Protein AF-A0A8B7D828-F1 (afdb_monomer)

Structure (mmCIF, N/CA/C/O backbone):
data_AF-A0A8B7D828-F1
#
_entry.id   AF-A0A8B7D828-F1
#
loop_
_atom_site.group_PDB
_atom_site.id
_atom_site.type_symbol
_atom_site.label_atom_id
_atom_site.label_alt_id
_atom_site.label_comp_id
_atom_site.label_asym_id
_atom_site.label_entity_id
_atom_site.label_seq_id
_atom_site.pdbx_PDB_ins_code
_atom_site.Cartn_x
_atom_site.Cartn_y
_atom_site.Cartn_z
_atom_site.occupancy
_atom_site.B_iso_or_equiv
_atom_site.auth_seq_id
_atom_site.auth_comp_id
_atom_site.auth_asym_id
_atom_site.auth_atom_id
_atom_site.pdbx_PDB_model_num
ATOM 1 N N . MET A 1 1 ? -15.502 -23.697 -35.693 1.00 47.38 1 MET A N 1
ATOM 2 C CA . MET A 1 1 ? -14.033 -23.538 -35.663 1.00 47.38 1 MET A CA 1
ATOM 3 C C . MET A 1 1 ? -13.660 -23.784 -34.226 1.00 47.38 1 MET A C 1
ATOM 5 O O . MET A 1 1 ? -13.983 -22.960 -33.379 1.00 47.38 1 MET A O 1
ATOM 9 N N . ASP A 1 2 ? -13.141 -24.976 -33.977 1.00 42.56 2 ASP A N 1
ATOM 10 C CA . ASP A 1 2 ? -13.066 -25.584 -32.654 1.00 42.56 2 ASP A CA 1
ATOM 11 C C . ASP A 1 2 ? -11.723 -25.213 -32.023 1.00 42.56 2 ASP A C 1
ATOM 13 O O . ASP A 1 2 ? -10.666 -25.518 -32.571 1.00 42.56 2 ASP A O 1
ATOM 17 N N . PHE A 1 3 ? -11.766 -24.484 -30.908 1.00 52.88 3 PHE A N 1
ATOM 18 C CA . PHE A 1 3 ? -10.589 -23.908 -30.243 1.00 52.88 3 PHE A CA 1
ATOM 19 C C . PHE A 1 3 ? -10.038 -24.779 -29.099 1.00 52.88 3 PHE A C 1
ATOM 21 O O . PHE A 1 3 ? -9.211 -24.316 -28.321 1.00 52.88 3 PHE A O 1
ATOM 28 N N . GLU A 1 4 ? -10.466 -26.036 -28.973 1.00 57.38 4 GLU A N 1
ATOM 29 C CA . GLU A 1 4 ? -10.224 -26.818 -27.749 1.00 57.38 4 GLU A CA 1
ATOM 30 C C . GLU A 1 4 ? -8.893 -27.589 -27.690 1.00 57.38 4 GLU A C 1
ATOM 32 O O . GLU A 1 4 ? -8.595 -28.161 -26.651 1.00 57.38 4 GLU A O 1
ATOM 37 N N . ASN A 1 5 ? -8.034 -27.563 -28.718 1.00 56.25 5 ASN A N 1
ATOM 38 C CA . ASN A 1 5 ? -6.802 -28.375 -28.726 1.00 56.25 5 ASN A CA 1
ATOM 39 C C . ASN A 1 5 ? -5.529 -27.609 -29.127 1.00 56.25 5 ASN A C 1
ATOM 41 O O . ASN A 1 5 ? -4.808 -28.014 -30.036 1.00 56.25 5 ASN A O 1
ATOM 45 N N . LEU A 1 6 ? -5.208 -26.520 -28.425 1.00 55.16 6 LEU A N 1
ATOM 46 C CA . LEU A 1 6 ? -3.854 -25.951 -28.436 1.00 55.16 6 LEU A CA 1
ATOM 47 C C . LEU A 1 6 ? -3.194 -26.187 -27.076 1.00 55.16 6 LEU A C 1
ATOM 49 O O . LEU A 1 6 ? -3.088 -25.286 -26.248 1.00 55.16 6 LEU A O 1
ATOM 53 N N . GLN A 1 7 ? -2.759 -27.425 -26.840 1.00 50.81 7 GLN A N 1
ATOM 54 C CA . GLN A 1 7 ? -1.804 -27.711 -25.773 1.00 50.81 7 GLN A CA 1
ATOM 55 C C . GLN A 1 7 ? -0.442 -27.173 -26.222 1.00 50.81 7 GLN A C 1
ATOM 57 O O . GLN A 1 7 ? 0.230 -27.760 -27.066 1.00 50.81 7 GLN A O 1
ATOM 62 N N . ILE A 1 8 ? -0.074 -25.995 -25.718 1.00 61.19 8 ILE A N 1
ATOM 63 C CA . ILE A 1 8 ? 1.258 -25.424 -25.920 1.00 61.19 8 ILE A CA 1
ATOM 64 C C . ILE A 1 8 ? 2.143 -26.016 -24.828 1.00 61.19 8 ILE A C 1
ATOM 66 O O . ILE A 1 8 ? 2.111 -25.570 -23.681 1.00 61.19 8 ILE A O 1
ATOM 70 N N . GLU A 1 9 ? 2.910 -27.044 -25.172 1.00 55.81 9 GLU A N 1
ATOM 71 C CA . GLU A 1 9 ? 3.955 -27.553 -24.291 1.00 55.81 9 GLU A CA 1
ATOM 72 C C . GLU A 1 9 ? 5.085 -26.520 -24.233 1.00 55.81 9 GLU A C 1
ATOM 74 O O . GLU A 1 9 ? 5.740 -26.232 -25.236 1.00 55.81 9 GLU A O 1
ATOM 79 N N . VAL A 1 10 ? 5.289 -25.920 -23.059 1.00 56.50 10 VAL A N 1
ATOM 80 C CA . VAL A 1 10 ? 6.453 -25.071 -22.796 1.00 56.50 10 VAL A CA 1
ATOM 81 C C . VAL A 1 10 ? 7.601 -26.004 -22.411 1.00 56.50 10 VAL A C 1
ATOM 83 O O . VAL A 1 10 ? 7.537 -26.610 -21.339 1.00 56.50 10 VAL A O 1
ATOM 86 N N . PRO A 1 11 ? 8.634 -26.174 -23.255 1.00 53.56 11 PRO A N 1
ATOM 87 C CA . PRO A 1 11 ? 9.768 -27.009 -22.894 1.00 53.56 11 PRO A CA 1
ATOM 88 C C . PRO A 1 11 ? 10.448 -26.428 -21.649 1.00 53.56 11 PRO A C 1
ATOM 90 O O . PRO A 1 11 ? 10.775 -25.242 -21.592 1.00 53.56 11 PRO A O 1
ATOM 93 N N . ASN A 1 12 ? 10.640 -27.275 -20.638 1.00 55.41 12 ASN A N 1
ATOM 94 C CA . ASN A 1 12 ? 11.301 -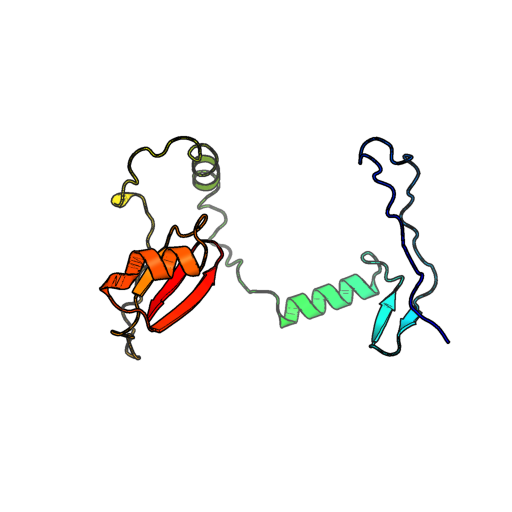26.926 -19.385 1.00 55.41 12 ASN A CA 1
ATOM 95 C C . ASN A 1 12 ? 12.820 -26.921 -19.609 1.00 55.41 12 ASN A C 1
ATOM 97 O O . ASN A 1 12 ? 13.517 -27.883 -19.296 1.00 55.41 12 ASN A O 1
ATOM 101 N N . ILE A 1 13 ? 13.308 -25.875 -20.272 1.00 54.25 13 ILE A N 1
ATOM 102 C CA . ILE A 1 13 ? 14.726 -25.699 -20.585 1.00 54.25 13 ILE A CA 1
ATOM 103 C C . ILE A 1 13 ? 15.359 -25.003 -19.379 1.00 54.25 13 ILE A C 1
ATOM 105 O O . ILE A 1 13 ? 14.949 -23.900 -19.016 1.00 54.25 13 ILE A O 1
ATOM 109 N N . SER A 1 14 ? 16.342 -25.647 -18.747 1.00 58.62 14 SER A N 1
ATOM 110 C CA . SER A 1 14 ? 17.186 -24.996 -17.740 1.00 58.62 14 SER A CA 1
ATOM 111 C C . SER A 1 14 ? 17.848 -23.761 -18.357 1.00 58.62 14 SER A C 1
ATOM 113 O O . SER A 1 14 ? 18.365 -23.835 -19.474 1.00 58.62 14 SER A O 1
ATOM 115 N N . CYS A 1 15 ? 17.861 -22.634 -17.636 1.00 53.91 15 CYS A N 1
ATOM 116 C CA . CYS A 1 15 ? 18.475 -21.376 -18.084 1.00 53.91 15 CYS A CA 1
ATOM 117 C C . CYS A 1 15 ? 19.938 -21.532 -18.545 1.00 53.91 15 CYS A C 1
ATOM 119 O O . CYS A 1 15 ? 20.430 -20.697 -19.303 1.00 53.91 15 CYS A O 1
ATOM 121 N N . ASP A 1 16 ? 20.607 -22.605 -18.123 1.00 54.25 16 ASP A N 1
ATOM 122 C CA . ASP A 1 16 ? 22.021 -22.871 -18.379 1.00 54.25 16 ASP A CA 1
ATOM 123 C C . ASP A 1 16 ? 22.308 -23.483 -19.768 1.00 54.25 16 ASP A C 1
ATOM 125 O O . ASP A 1 16 ? 23.465 -23.535 -20.181 1.00 54.25 16 ASP A O 1
ATOM 129 N N . GLU A 1 17 ? 21.284 -23.912 -20.521 1.00 53.44 17 GLU A N 1
ATOM 130 C CA . GLU A 1 17 ? 21.442 -24.543 -21.849 1.00 53.44 17 GLU A CA 1
ATOM 131 C C . GLU A 1 17 ? 21.086 -23.623 -23.033 1.00 53.44 17 GLU A C 1
ATOM 133 O O . GLU A 1 17 ? 20.972 -24.070 -24.178 1.00 53.44 17 GLU A O 1
ATOM 138 N N . LEU A 1 18 ? 20.919 -22.317 -22.803 1.00 49.66 18 LEU A N 1
ATOM 139 C CA . LEU A 1 18 ? 20.609 -21.382 -23.884 1.00 49.66 18 LEU A CA 1
ATOM 140 C C . LEU A 1 18 ? 21.837 -21.181 -24.799 1.00 49.66 18 LEU A C 1
ATOM 142 O O . LEU A 1 18 ? 22.891 -20.743 -24.329 1.00 49.66 18 LEU A O 1
ATOM 146 N N . PRO A 1 19 ? 21.737 -21.446 -26.118 1.00 46.94 19 PRO A N 1
ATOM 147 C CA . PRO A 1 19 ? 22.842 -21.208 -27.037 1.00 46.94 19 PRO A CA 1
ATOM 148 C C . PRO A 1 19 ? 23.243 -19.727 -27.001 1.00 46.94 19 PRO A C 1
ATOM 150 O O . PRO A 1 19 ? 22.400 -18.843 -27.153 1.00 46.94 19 PRO A O 1
ATOM 153 N N . GLN A 1 20 ? 24.548 -19.461 -26.858 1.00 51.97 20 GLN A N 1
ATOM 154 C CA . GLN A 1 20 ? 25.169 -18.128 -26.703 1.00 51.97 20 GLN A CA 1
ATOM 155 C C . GLN A 1 20 ? 24.882 -17.135 -27.847 1.00 51.97 20 GLN A C 1
ATOM 157 O O . GLN A 1 20 ? 25.312 -15.986 -27.800 1.00 51.97 20 GLN A O 1
ATOM 162 N N . ASN A 1 21 ? 24.151 -17.562 -28.876 1.00 51.78 21 ASN A N 1
ATOM 163 C CA . ASN A 1 21 ? 23.805 -16.772 -30.045 1.00 51.78 21 ASN A CA 1
ATOM 164 C C . ASN A 1 21 ? 22.306 -16.430 -30.105 1.00 51.78 21 ASN A C 1
ATOM 166 O O . ASN A 1 21 ? 21.726 -16.327 -31.186 1.00 51.78 21 ASN A O 1
ATOM 170 N N . TYR A 1 22 ? 21.665 -16.209 -28.950 1.00 46.81 22 TYR A N 1
ATOM 171 C CA . TYR A 1 22 ? 20.465 -15.368 -28.875 1.00 46.81 22 TYR A CA 1
ATOM 172 C C . TYR A 1 22 ? 20.870 -13.908 -29.125 1.00 46.81 22 TYR A C 1
ATOM 174 O O . TYR A 1 22 ? 20.824 -13.053 -28.244 1.00 46.81 22 TYR A O 1
ATOM 182 N N . GLY A 1 23 ? 21.299 -13.613 -30.354 1.00 52.34 23 GLY A N 1
ATOM 183 C CA . GLY A 1 23 ? 21.374 -12.240 -30.822 1.00 52.34 23 GLY A CA 1
ATOM 184 C C . GLY A 1 23 ? 19.995 -11.618 -30.631 1.00 52.34 23 GLY A C 1
ATOM 185 O O . GLY A 1 23 ? 18.998 -12.164 -31.115 1.00 52.34 23 GLY A O 1
ATOM 186 N N . VAL A 1 24 ? 19.923 -10.515 -29.882 1.00 52.41 24 VAL A N 1
ATOM 187 C CA . VAL A 1 24 ? 18.704 -9.711 -29.765 1.00 52.41 24 VAL A CA 1
ATOM 188 C C . VAL A 1 24 ? 18.232 -9.441 -31.189 1.00 52.41 24 VAL A C 1
ATOM 190 O O . VAL A 1 24 ? 18.923 -8.765 -31.951 1.00 52.41 24 VAL A O 1
ATOM 193 N N . LYS A 1 25 ? 17.095 -10.027 -31.586 1.00 57.28 25 LYS A N 1
ATOM 194 C CA . LYS A 1 25 ? 16.522 -9.792 -32.911 1.00 57.28 25 LYS A CA 1
ATOM 195 C C . LYS A 1 25 ? 16.085 -8.334 -32.964 1.00 57.28 25 LYS A C 1
ATOM 197 O O . LYS A 1 25 ? 14.995 -7.989 -32.513 1.00 57.28 25 LYS A O 1
ATOM 202 N N . VAL A 1 26 ? 16.955 -7.477 -33.486 1.00 55.91 26 VAL A N 1
ATOM 203 C CA . VAL A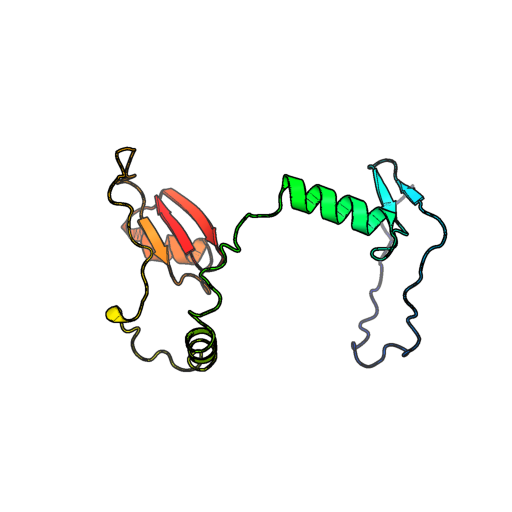 1 26 ? 16.609 -6.104 -33.839 1.00 55.91 26 VAL A CA 1
ATOM 204 C C . VAL A 1 26 ? 15.730 -6.202 -35.078 1.00 55.91 26 VAL A C 1
ATOM 206 O O . VAL A 1 26 ? 16.194 -6.506 -36.174 1.00 55.91 26 VAL A O 1
ATOM 209 N N . TYR A 1 27 ? 14.425 -6.040 -34.890 1.00 60.69 27 TYR A N 1
ATOM 210 C CA . TYR A 1 27 ? 13.487 -6.012 -36.002 1.00 60.69 27 TYR A CA 1
ATOM 211 C C . TYR A 1 27 ? 13.640 -4.668 -36.717 1.00 60.69 27 TYR A C 1
ATOM 213 O O . TYR A 1 27 ? 13.269 -3.634 -36.175 1.00 60.69 27 TYR A O 1
ATOM 221 N N . GLU A 1 28 ? 14.162 -4.678 -37.943 1.00 63.94 28 GLU A N 1
ATOM 222 C CA . GLU A 1 28 ? 14.354 -3.459 -38.751 1.00 63.94 28 GLU A CA 1
ATOM 223 C C . GLU A 1 28 ? 13.036 -2.721 -39.053 1.00 63.94 28 GLU A C 1
ATOM 225 O O . GLU A 1 28 ? 13.029 -1.530 -39.361 1.00 63.94 28 GLU A O 1
ATOM 230 N N . LYS A 1 29 ? 11.899 -3.425 -38.974 1.00 67.00 29 LYS A N 1
ATOM 231 C CA . LYS A 1 29 ? 10.568 -2.885 -39.263 1.00 67.00 29 LYS A CA 1
ATOM 232 C C . LYS A 1 29 ? 9.773 -2.686 -37.977 1.00 67.00 29 LYS A C 1
ATOM 234 O O . LYS A 1 29 ? 9.521 -3.642 -37.245 1.00 67.00 29 LYS A O 1
ATOM 239 N N . LYS A 1 30 ? 9.316 -1.449 -37.764 1.00 71.56 30 LYS A N 1
ATOM 240 C CA . LYS A 1 30 ? 8.341 -1.096 -36.726 1.00 71.56 30 LYS A CA 1
ATOM 241 C C . LYS A 1 30 ? 6.958 -1.590 -37.160 1.00 71.56 30 LYS A C 1
ATOM 243 O O . LYS A 1 30 ? 6.454 -1.178 -38.204 1.00 71.56 30 LYS A O 1
ATOM 248 N N . TYR A 1 31 ? 6.343 -2.456 -36.360 1.00 72.75 31 TYR A N 1
ATOM 249 C CA . TYR A 1 31 ? 4.971 -2.915 -36.585 1.00 72.75 31 TYR A CA 1
ATOM 250 C C . TYR A 1 31 ? 4.028 -2.236 -35.602 1.00 72.75 31 TYR A C 1
ATOM 252 O O . TYR A 1 31 ? 4.237 -2.309 -34.392 1.00 72.75 31 TYR A O 1
ATOM 260 N N . HIS A 1 32 ? 2.972 -1.612 -36.120 1.00 71.44 32 HIS A N 1
ATOM 261 C CA . HIS A 1 32 ? 1.902 -1.031 -35.316 1.00 71.44 32 HIS A CA 1
ATOM 262 C C . HIS A 1 32 ? 0.741 -2.023 -35.215 1.00 71.44 32 HIS A C 1
ATOM 264 O O . HIS A 1 32 ? 0.185 -2.441 -36.231 1.00 71.44 32 HIS A O 1
ATOM 270 N N . ASN A 1 33 ? 0.367 -2.407 -33.995 1.00 74.56 33 ASN A N 1
ATOM 271 C CA . ASN A 1 33 ? -0.852 -3.179 -33.754 1.00 74.56 33 ASN A CA 1
ATOM 272 C C . ASN A 1 33 ? -2.082 -2.242 -33.720 1.00 74.56 33 ASN A C 1
ATOM 274 O O . ASN A 1 33 ? -1.967 -1.061 -33.396 1.00 74.56 33 ASN A O 1
ATOM 278 N N . LYS A 1 34 ? -3.278 -2.784 -33.980 1.00 73.31 34 LYS A N 1
ATOM 279 C CA . LYS A 1 34 ? -4.587 -2.131 -33.794 1.00 73.31 34 LYS A CA 1
ATOM 280 C C . LYS A 1 34 ? -4.790 -1.566 -32.381 1.00 73.31 34 LYS A C 1
ATOM 282 O O . LYS A 1 34 ? -5.534 -0.610 -32.222 1.00 73.31 34 LYS A O 1
ATOM 287 N N . ALA A 1 35 ? -4.118 -2.131 -31.377 1.00 72.25 35 ALA A N 1
ATOM 288 C CA . ALA A 1 35 ? -4.118 -1.649 -29.993 1.00 72.25 35 ALA A CA 1
ATOM 289 C C . ALA A 1 35 ? -2.986 -0.637 -29.678 1.00 72.25 35 ALA A C 1
ATOM 291 O O . ALA A 1 35 ? -2.623 -0.460 -28.522 1.00 72.25 35 ALA A O 1
ATOM 292 N N . SER A 1 36 ? -2.398 0.011 -30.692 1.00 67.50 36 SER A N 1
ATOM 293 C CA . SER A 1 36 ? -1.357 1.055 -30.573 1.00 67.50 36 SER A CA 1
ATOM 294 C C . SER A 1 36 ? 0.006 0.622 -30.009 1.00 67.50 36 SER A C 1
ATOM 296 O O . SER A 1 36 ? 0.901 1.455 -29.869 1.00 67.50 36 SER A O 1
ATOM 298 N N . PHE A 1 37 ? 0.220 -0.665 -29.731 1.00 71.50 37 PHE A N 1
ATOM 299 C CA . PHE A 1 37 ? 1.535 -1.185 -29.349 1.00 71.50 37 PHE A CA 1
ATOM 300 C C . PHE A 1 37 ? 2.473 -1.272 -30.561 1.00 71.50 37 PHE A C 1
ATOM 302 O O . PHE A 1 37 ? 2.056 -1.700 -31.642 1.00 71.50 37 PHE A O 1
ATOM 309 N N . VAL A 1 38 ? 3.739 -0.885 -30.366 1.00 73.06 38 VAL A N 1
ATOM 310 C CA . VAL A 1 38 ? 4.792 -0.959 -31.389 1.00 73.06 38 VAL A CA 1
ATOM 311 C C . VAL A 1 38 ? 5.770 -2.072 -31.038 1.00 73.06 38 VAL A C 1
ATOM 313 O O . VAL A 1 38 ? 6.413 -2.026 -29.992 1.00 73.06 38 VAL A O 1
ATOM 316 N N . ILE A 1 39 ? 5.889 -3.061 -31.923 1.00 78.00 39 ILE A N 1
ATOM 317 C CA . ILE A 1 39 ? 6.869 -4.150 -31.816 1.00 78.00 39 ILE A CA 1
ATOM 318 C C . ILE A 1 39 ? 8.035 -3.833 -32.762 1.00 78.00 39 ILE A C 1
ATOM 320 O O . ILE A 1 39 ? 7.812 -3.342 -33.870 1.00 78.00 39 ILE A O 1
ATOM 324 N N . GLY A 1 40 ? 9.273 -4.093 -32.325 1.00 76.00 40 GLY A N 1
ATOM 325 C CA . GLY A 1 40 ? 10.485 -3.747 -33.085 1.00 76.00 40 GLY A CA 1
ATOM 326 C C . GLY A 1 40 ? 11.000 -2.326 -32.838 1.00 76.00 40 GLY A C 1
ATOM 327 O O . GLY A 1 40 ? 11.560 -1.700 -33.730 1.00 76.00 40 GLY A O 1
ATOM 328 N N . PHE A 1 41 ? 10.766 -1.782 -31.643 1.00 77.69 41 PHE A N 1
ATOM 329 C CA . PHE A 1 41 ? 11.323 -0.499 -31.224 1.00 77.69 41 PHE A CA 1
ATOM 330 C C . PHE A 1 41 ? 12.760 -0.668 -30.721 1.00 77.69 41 PHE A C 1
ATOM 332 O O . PHE A 1 41 ? 13.017 -1.536 -29.890 1.00 77.69 41 PHE A O 1
ATOM 339 N N . ASP A 1 42 ? 13.667 0.187 -31.192 1.00 81.69 42 ASP A N 1
ATOM 340 C CA . ASP A 1 42 ? 15.045 0.259 -30.707 1.00 81.69 42 ASP A CA 1
ATOM 341 C C . ASP A 1 42 ? 15.154 1.261 -29.536 1.00 81.69 42 ASP A C 1
ATOM 343 O O . ASP A 1 42 ? 14.986 2.471 -29.754 1.00 81.69 42 ASP A O 1
ATOM 347 N N . PRO A 1 43 ? 15.458 0.794 -28.306 1.00 79.94 43 PRO A N 1
ATOM 348 C CA . PRO A 1 43 ? 15.613 1.647 -27.127 1.00 79.94 43 PRO A CA 1
ATOM 349 C C . PRO A 1 43 ? 16.750 2.669 -27.235 1.00 79.94 43 PRO A C 1
ATOM 351 O O . PRO A 1 43 ? 16.711 3.685 -26.537 1.00 79.94 43 PRO A O 1
ATOM 354 N N . ASN A 1 44 ? 17.741 2.402 -28.090 1.00 83.12 44 ASN A N 1
ATOM 355 C CA . ASN A 1 44 ? 18.943 3.218 -28.251 1.00 83.12 44 ASN A CA 1
ATOM 356 C C . ASN A 1 44 ? 18.870 4.149 -29.471 1.00 83.12 44 ASN A C 1
ATOM 358 O O . ASN A 1 44 ? 19.839 4.838 -29.783 1.00 83.12 44 ASN A O 1
ATOM 362 N N . SER A 1 45 ? 17.729 4.194 -30.162 1.00 87.25 45 SER A N 1
ATOM 363 C CA . SER A 1 45 ? 17.520 5.126 -31.269 1.00 87.25 45 SER A CA 1
ATOM 364 C C . SER A 1 45 ? 17.429 6.578 -30.786 1.00 87.25 45 SER A C 1
ATOM 366 O O . SER A 1 45 ? 16.876 6.869 -29.725 1.00 87.25 45 SER A O 1
ATOM 368 N N . GLU A 1 46 ? 17.895 7.525 -31.602 1.00 89.00 46 GLU A N 1
ATOM 369 C CA . GLU A 1 46 ? 17.858 8.960 -31.274 1.00 89.00 46 GLU A CA 1
ATOM 370 C C . GLU A 1 46 ? 16.427 9.459 -30.969 1.00 89.00 46 GLU A C 1
ATOM 372 O O . GLU A 1 46 ? 16.195 10.276 -30.073 1.00 89.00 46 GLU A O 1
ATOM 377 N N . GLU A 1 47 ? 15.426 8.913 -31.669 1.00 86.19 47 GLU A N 1
ATOM 378 C CA . GLU A 1 47 ? 14.008 9.189 -31.418 1.00 86.19 47 GLU A CA 1
ATOM 379 C C . GLU A 1 47 ? 13.584 8.762 -30.000 1.00 86.19 47 GLU A C 1
ATOM 381 O O . GLU A 1 47 ? 12.911 9.523 -29.294 1.00 86.19 47 GLU A O 1
ATOM 386 N N . ALA A 1 48 ? 13.998 7.565 -29.569 1.00 85.06 48 ALA A N 1
ATOM 387 C CA . ALA A 1 48 ? 13.718 7.022 -28.243 1.00 85.06 48 ALA A CA 1
ATOM 388 C C . ALA A 1 48 ? 14.309 7.902 -27.141 1.00 85.06 48 ALA A C 1
ATOM 390 O O . ALA A 1 48 ? 13.623 8.230 -26.166 1.00 85.06 48 ALA A O 1
ATOM 391 N N . GLU A 1 49 ? 15.557 8.332 -27.320 1.00 87.12 49 GLU A N 1
ATOM 392 C CA . GLU A 1 49 ? 16.250 9.198 -26.371 1.00 87.12 49 GLU A CA 1
ATOM 393 C C . GLU A 1 49 ? 15.556 10.550 -26.218 1.00 87.12 49 GLU A C 1
ATOM 395 O O . GLU A 1 49 ? 15.350 11.032 -25.102 1.00 87.12 49 GLU A O 1
ATOM 400 N N . ASN A 1 50 ? 15.133 11.150 -27.330 1.00 91.44 50 ASN A N 1
ATOM 401 C CA . ASN A 1 50 ? 14.422 12.423 -27.320 1.00 91.44 50 ASN A CA 1
ATOM 402 C C . ASN A 1 50 ? 13.050 12.307 -26.645 1.00 91.44 50 ASN A C 1
ATOM 404 O O . ASN A 1 50 ? 12.649 13.197 -25.889 1.00 91.44 50 ASN A O 1
ATOM 408 N N . GLN A 1 51 ? 12.327 11.204 -26.860 1.00 88.44 51 GLN A N 1
ATOM 409 C CA . GLN A 1 51 ? 11.087 10.951 -26.128 1.00 88.44 51 GLN A CA 1
ATOM 410 C C . GLN A 1 51 ? 11.341 10.726 -24.633 1.00 88.44 51 GLN A C 1
ATOM 412 O O . GLN A 1 51 ? 10.577 11.232 -23.811 1.00 88.44 51 GLN A O 1
ATOM 417 N N . ARG A 1 52 ? 12.408 10.003 -24.270 1.00 88.06 52 ARG A N 1
ATOM 418 C CA . ARG A 1 52 ? 12.828 9.803 -22.876 1.00 88.06 52 ARG A CA 1
ATOM 419 C C . ARG A 1 52 ? 13.114 11.142 -22.197 1.00 88.06 52 ARG A C 1
ATOM 421 O O . ARG A 1 52 ? 12.512 11.404 -21.165 1.00 88.06 52 ARG A O 1
ATOM 428 N N . LYS A 1 53 ? 13.884 12.034 -22.829 1.00 89.25 53 LYS A N 1
ATOM 429 C CA . LYS A 1 53 ? 14.146 13.402 -22.335 1.00 89.25 53 LYS A CA 1
ATOM 430 C C . LYS A 1 53 ? 12.866 14.222 -22.162 1.00 89.25 53 LYS A C 1
ATOM 432 O O . LYS A 1 53 ? 12.701 14.911 -21.166 1.00 89.25 53 LYS A O 1
ATOM 437 N N . LYS A 1 54 ? 11.913 14.133 -23.099 1.00 91.62 54 LYS A N 1
ATOM 438 C CA . LYS A 1 54 ? 10.606 14.807 -22.960 1.00 91.62 54 LYS A CA 1
ATOM 439 C C . LYS A 1 54 ? 9.790 14.248 -21.794 1.00 91.62 54 LYS A C 1
ATOM 441 O O . LYS A 1 54 ? 9.139 15.014 -21.088 1.00 91.62 54 LYS A O 1
ATOM 446 N N . ARG A 1 55 ? 9.796 12.924 -21.597 1.00 87.75 55 ARG A N 1
ATOM 447 C CA . ARG A 1 55 ? 9.139 12.278 -20.449 1.00 87.75 55 ARG A CA 1
ATOM 448 C C . ARG A 1 55 ? 9.814 12.683 -19.147 1.00 87.75 55 ARG A C 1
ATOM 450 O O . ARG A 1 55 ? 9.112 13.009 -18.208 1.00 87.75 55 ARG A O 1
ATOM 457 N N . GLU A 1 56 ? 11.135 12.757 -19.122 1.00 85.94 56 GLU A N 1
ATOM 458 C CA . GLU A 1 56 ? 11.911 13.262 -17.991 1.00 85.94 56 GLU A CA 1
ATOM 459 C C . GLU A 1 56 ? 11.643 14.753 -17.719 1.00 85.94 56 GLU A C 1
ATOM 461 O O . GLU A 1 56 ? 11.511 15.155 -16.579 1.00 85.94 56 GLU A O 1
ATOM 466 N N . GLN A 1 57 ? 11.435 15.600 -18.724 1.00 85.50 57 GLN A N 1
ATOM 467 C CA . GLN A 1 57 ? 11.033 16.993 -18.470 1.00 85.50 57 GLN A CA 1
ATOM 468 C C . GLN A 1 57 ? 9.610 17.112 -17.903 1.00 85.50 57 GLN A C 1
ATOM 470 O O . GLN A 1 57 ? 9.327 18.021 -17.127 1.00 85.50 57 GLN A O 1
ATOM 475 N N . ARG A 1 58 ? 8.700 16.214 -18.305 1.00 83.06 58 ARG A N 1
ATOM 476 C CA . ARG A 1 58 ? 7.298 16.209 -17.849 1.00 83.06 58 ARG A CA 1
ATOM 477 C C . ARG A 1 58 ? 7.114 15.554 -16.483 1.00 83.06 58 ARG A C 1
ATOM 479 O O . ARG A 1 58 ? 6.330 16.038 -15.678 1.00 83.06 58 ARG A O 1
ATOM 486 N N . PHE A 1 59 ? 7.789 14.432 -16.276 1.00 79.69 59 PHE A N 1
ATOM 487 C CA . PHE A 1 59 ? 7.594 13.504 -15.162 1.00 79.69 59 PHE A CA 1
ATOM 488 C C . PHE A 1 59 ? 8.874 13.232 -14.381 1.00 79.69 59 PHE A C 1
ATOM 490 O O . PHE A 1 59 ? 8.830 12.492 -13.404 1.00 79.69 59 PHE A O 1
ATOM 497 N N . GLY A 1 60 ? 10.014 13.778 -14.807 1.00 69.69 60 GLY A N 1
ATOM 498 C CA . GLY A 1 60 ? 11.254 13.697 -14.052 1.00 69.69 60 GLY A CA 1
ATOM 499 C C . GLY A 1 60 ? 10.998 14.314 -12.700 1.00 69.69 60 GLY A C 1
ATOM 500 O O . GLY A 1 60 ? 10.757 15.514 -12.553 1.00 69.69 60 GLY A O 1
ATOM 501 N N . THR A 1 61 ? 10.981 13.450 -11.702 1.00 56.75 61 THR A N 1
ATOM 502 C CA . THR A 1 61 ? 10.933 13.862 -10.320 1.00 56.75 61 THR A CA 1
ATOM 503 C C . THR A 1 61 ? 12.141 14.761 -10.102 1.00 56.75 61 THR A C 1
ATOM 505 O O . THR A 1 61 ? 13.273 14.324 -10.307 1.00 56.75 61 THR A O 1
ATOM 508 N N . LYS A 1 62 ? 11.924 16.001 -9.654 1.00 55.72 62 LYS A N 1
ATOM 509 C CA . LYS A 1 62 ? 12.977 16.924 -9.191 1.00 55.72 62 LYS A CA 1
ATOM 510 C C . LYS A 1 62 ? 13.692 16.407 -7.929 1.00 55.72 62 LYS A C 1
ATOM 512 O O . LYS A 1 62 ? 14.197 17.183 -7.134 1.00 55.72 62 LYS A O 1
ATOM 517 N N . TYR A 1 63 ? 13.702 15.098 -7.703 1.00 51.16 63 TYR A N 1
ATOM 518 C CA . TYR A 1 63 ? 14.203 14.459 -6.500 1.00 51.16 63 TYR A CA 1
ATOM 519 C C . TYR A 1 63 ? 15.692 14.153 -6.620 1.00 51.16 63 TYR A C 1
ATOM 521 O O . TYR A 1 63 ? 16.151 13.059 -6.328 1.00 51.16 63 TYR A O 1
ATOM 529 N N . LEU A 1 64 ? 16.449 15.143 -7.071 1.00 51.88 64 LEU A N 1
ATOM 530 C CA . LEU A 1 64 ? 17.862 15.263 -6.763 1.00 51.88 64 LEU A CA 1
ATOM 531 C C . LEU A 1 64 ? 18.127 16.745 -6.532 1.00 51.88 64 LEU A C 1
ATOM 533 O O . LEU A 1 64 ? 18.844 17.396 -7.286 1.00 51.88 64 LEU A O 1
ATOM 537 N N . ASP A 1 65 ? 17.524 17.275 -5.466 1.00 44.81 65 ASP A N 1
ATOM 538 C CA . ASP A 1 65 ? 18.138 18.406 -4.792 1.00 44.81 65 ASP A CA 1
ATOM 539 C C . ASP A 1 65 ? 19.546 17.975 -4.377 1.00 44.81 65 ASP A C 1
ATOM 541 O O . ASP A 1 65 ? 19.762 16.960 -3.705 1.00 44.81 65 ASP A O 1
ATOM 545 N N . SER A 1 66 ? 20.507 18.773 -4.812 1.00 49.28 66 SER A N 1
ATOM 546 C CA . SER A 1 66 ? 21.959 18.631 -4.726 1.00 49.28 66 SER A CA 1
ATOM 547 C C . SER A 1 66 ? 22.529 18.515 -3.300 1.00 49.28 66 SER A C 1
ATOM 549 O O . SER A 1 66 ? 23.737 18.616 -3.116 1.00 49.28 66 SER A O 1
ATOM 551 N N . ASN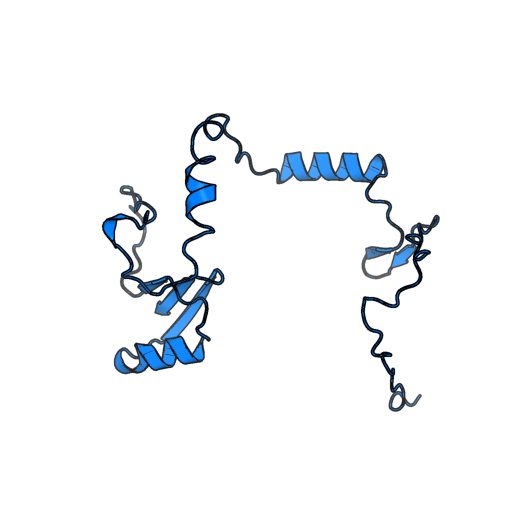 A 1 67 ? 21.686 18.287 -2.289 1.00 47.78 67 ASN A N 1
ATOM 552 C CA . ASN A 1 67 ? 22.039 18.155 -0.875 1.00 47.78 67 ASN A CA 1
ATOM 553 C C . ASN A 1 67 ? 22.128 16.698 -0.377 1.00 47.78 67 ASN A C 1
ATOM 555 O O . ASN A 1 67 ? 22.542 16.475 0.756 1.00 47.78 67 ASN A O 1
ATOM 559 N N . LEU A 1 68 ? 21.792 15.688 -1.192 1.00 49.19 68 LEU A N 1
ATOM 560 C CA . LEU A 1 68 ? 21.838 14.267 -0.788 1.00 49.19 68 LEU A CA 1
ATOM 561 C C . LEU A 1 68 ? 23.116 13.513 -1.204 1.00 49.19 68 LEU A C 1
ATOM 563 O O . LEU A 1 68 ? 23.169 12.291 -1.105 1.00 49.19 68 LEU A O 1
ATOM 567 N N . GLN A 1 69 ? 24.169 14.208 -1.644 1.00 46.69 69 GLN A N 1
ATOM 568 C CA . GLN A 1 69 ? 25.438 13.559 -2.015 1.00 46.69 69 GLN A CA 1
ATOM 569 C C . GLN 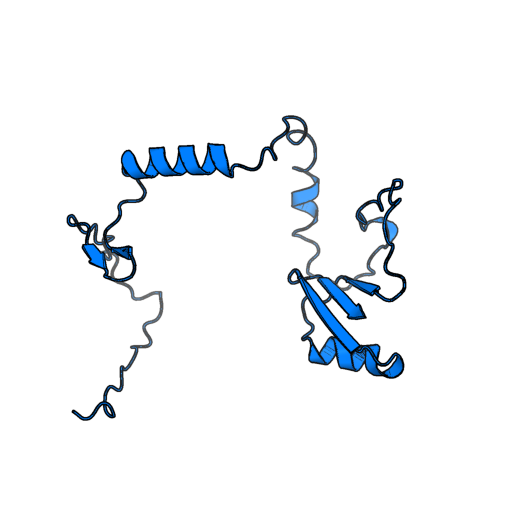A 1 69 ? 26.418 13.340 -0.845 1.00 46.69 69 GLN A C 1
ATOM 571 O O . GLN A 1 69 ? 27.408 12.635 -1.021 1.00 46.69 69 GLN A O 1
ATOM 576 N N . SER A 1 70 ? 26.148 13.855 0.361 1.00 47.12 70 SER A N 1
ATOM 577 C CA . SER A 1 70 ? 27.017 13.658 1.540 1.00 47.12 70 SER A CA 1
ATOM 578 C C . SER A 1 70 ? 26.398 12.822 2.667 1.00 47.12 70 SER A C 1
ATOM 580 O O . SER A 1 70 ? 27.107 12.430 3.592 1.00 47.12 70 SER A O 1
ATOM 582 N N . ILE A 1 71 ? 25.110 12.475 2.584 1.00 46.81 71 ILE A N 1
ATOM 583 C CA . ILE A 1 71 ? 24.405 11.698 3.610 1.00 46.81 71 ILE A CA 1
ATOM 584 C C . ILE A 1 71 ? 23.987 10.366 2.972 1.00 46.81 71 ILE A C 1
ATOM 586 O O . ILE A 1 71 ? 23.248 10.362 1.999 1.00 46.81 71 ILE A O 1
ATOM 590 N N . ASN A 1 72 ? 24.440 9.238 3.529 1.00 49.66 72 ASN A N 1
ATOM 591 C CA . ASN A 1 72 ? 24.004 7.854 3.234 1.00 49.66 72 ASN A CA 1
ATOM 592 C C . ASN A 1 72 ? 24.806 6.949 2.279 1.00 49.66 72 ASN A C 1
ATOM 594 O O . ASN A 1 72 ? 24.291 5.895 1.907 1.00 49.66 72 ASN A O 1
ATOM 598 N N . LEU A 1 73 ? 26.094 7.188 2.000 1.00 48.47 73 LEU A N 1
ATOM 599 C CA . LEU A 1 73 ? 26.946 6.059 1.563 1.00 48.47 73 LEU A CA 1
ATOM 600 C C . LEU A 1 73 ? 27.313 5.120 2.727 1.00 48.47 73 LEU A C 1
ATOM 602 O O . LEU A 1 73 ? 27.465 3.916 2.533 1.00 48.47 73 LEU A O 1
ATOM 606 N N . GLN A 1 74 ? 27.404 5.654 3.948 1.00 46.28 74 GLN A N 1
ATOM 607 C CA . GLN A 1 74 ? 27.734 4.872 5.144 1.00 46.28 74 GLN A CA 1
ATOM 608 C C . GLN A 1 74 ? 26.515 4.102 5.683 1.00 46.28 74 GLN A C 1
ATOM 610 O O . GLN A 1 74 ? 26.630 2.926 6.020 1.00 46.28 74 GLN A O 1
ATOM 615 N N . ASN A 1 75 ? 25.321 4.703 5.641 1.00 47.53 75 ASN A N 1
ATOM 616 C CA . ASN A 1 75 ? 24.102 4.077 6.170 1.00 47.53 75 ASN A CA 1
ATOM 617 C C . ASN A 1 75 ? 23.507 3.004 5.241 1.00 47.53 75 ASN A C 1
ATOM 619 O O . ASN A 1 75 ? 22.922 2.043 5.727 1.00 47.53 75 ASN A O 1
ATOM 623 N N . LYS A 1 76 ? 23.725 3.081 3.919 1.00 46.47 76 LYS A N 1
ATOM 624 C CA . LYS A 1 76 ? 23.271 2.039 2.976 1.00 46.47 76 LYS A CA 1
ATOM 625 C C . LYS A 1 76 ? 24.042 0.718 3.118 1.00 46.47 76 LYS A C 1
ATOM 627 O O . LYS A 1 76 ? 23.543 -0.337 2.742 1.00 46.47 76 LYS A O 1
ATOM 632 N N . LYS A 1 77 ? 25.262 0.762 3.665 1.00 44.28 77 LYS A N 1
ATOM 633 C CA . LYS A 1 77 ? 26.096 -0.431 3.884 1.00 44.28 77 LYS A CA 1
ATOM 634 C C . LYS A 1 77 ? 25.761 -1.163 5.190 1.00 44.28 77 LYS A C 1
ATOM 636 O O . LYS A 1 77 ? 26.096 -2.335 5.321 1.00 44.28 77 LYS A O 1
ATOM 641 N N . LEU A 1 78 ? 25.089 -0.496 6.132 1.00 48.03 78 LEU A N 1
ATOM 642 C CA . LEU A 1 78 ? 24.705 -1.065 7.429 1.00 48.03 78 LEU A CA 1
ATOM 643 C C . LEU A 1 78 ? 23.371 -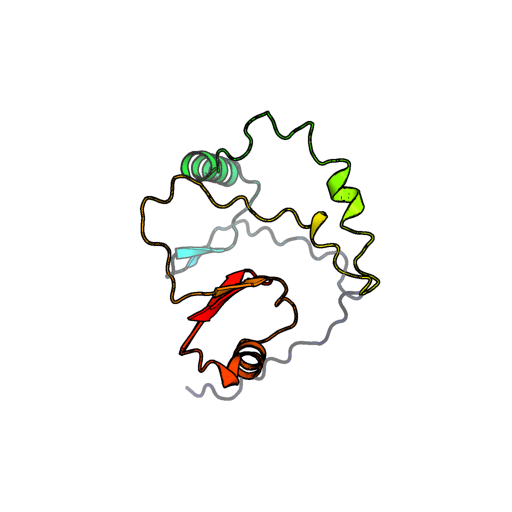1.827 7.382 1.00 48.03 78 LEU A C 1
ATOM 645 O O . LEU A 1 78 ? 23.165 -2.730 8.187 1.00 48.03 78 LEU A O 1
ATOM 649 N N . THR A 1 79 ? 22.491 -1.526 6.424 1.00 47.62 79 THR A N 1
ATOM 650 C CA . THR A 1 79 ? 21.161 -2.153 6.326 1.00 47.62 79 THR A CA 1
ATOM 651 C C . THR A 1 79 ? 21.157 -3.521 5.637 1.00 47.62 79 THR A C 1
ATOM 653 O O . THR A 1 79 ? 20.208 -4.275 5.807 1.00 47.62 79 THR A O 1
ATOM 656 N N . LEU A 1 80 ? 22.208 -3.882 4.891 1.00 46.38 80 LEU A N 1
ATOM 657 C CA . LEU A 1 80 ? 22.284 -5.164 4.168 1.00 46.38 80 LEU A CA 1
ATOM 658 C C . LEU A 1 80 ? 22.810 -6.328 5.026 1.00 46.38 80 LEU A C 1
ATOM 660 O O . LEU A 1 80 ? 22.524 -7.482 4.728 1.00 46.38 80 LEU A O 1
ATOM 664 N N . ASN A 1 81 ? 23.537 -6.046 6.112 1.00 45.44 81 ASN A N 1
ATOM 665 C CA . ASN A 1 81 ? 24.208 -7.083 6.907 1.00 45.44 81 ASN A CA 1
ATOM 666 C C . ASN A 1 81 ? 23.400 -7.554 8.129 1.00 45.44 81 ASN A C 1
ATOM 668 O O . ASN A 1 81 ? 23.852 -8.439 8.849 1.00 45.44 81 ASN A O 1
ATOM 672 N N . LYS A 1 82 ? 22.219 -6.975 8.382 1.00 49.69 82 LYS A N 1
ATOM 673 C CA . LYS A 1 82 ? 21.384 -7.268 9.560 1.00 49.69 82 LYS A CA 1
ATOM 674 C C . LYS A 1 82 ? 20.011 -7.838 9.177 1.00 49.69 82 LYS A C 1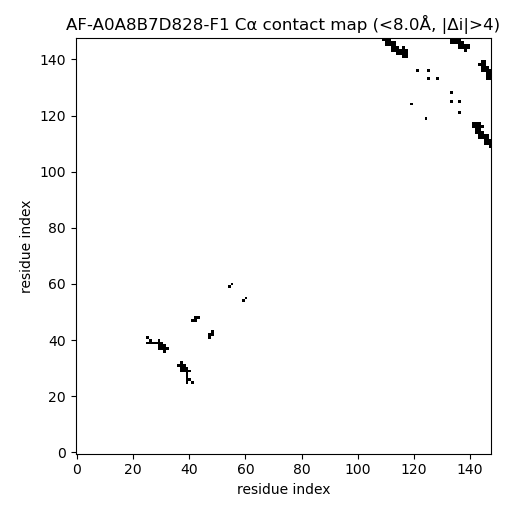
ATOM 676 O O . LYS A 1 82 ? 19.010 -7.526 9.801 1.00 49.69 82 LYS A O 1
ATOM 681 N N . LEU A 1 83 ? 19.966 -8.672 8.137 1.00 47.53 83 LEU A N 1
ATOM 682 C CA . LEU A 1 83 ? 18.779 -9.446 7.736 1.00 47.53 83 LEU A CA 1
ATOM 683 C C . LEU A 1 83 ? 18.882 -10.918 8.199 1.00 47.53 83 LEU A C 1
ATOM 685 O O . LEU A 1 83 ? 18.356 -11.815 7.552 1.00 47.53 83 LEU A O 1
ATOM 689 N N . GLY A 1 84 ? 19.644 -11.186 9.266 1.00 42.81 84 GLY A N 1
ATOM 690 C CA . GLY A 1 84 ? 20.006 -12.551 9.678 1.00 42.81 84 GLY A CA 1
ATOM 691 C C . GLY A 1 84 ? 19.534 -12.987 11.063 1.00 42.81 84 GLY A C 1
ATOM 692 O O . GLY A 1 84 ? 19.510 -14.184 11.331 1.00 42.81 84 GLY A O 1
ATOM 693 N N . THR A 1 85 ? 19.129 -12.065 11.934 1.00 44.03 85 THR A N 1
ATOM 694 C CA . THR A 1 85 ? 18.752 -12.422 13.305 1.00 44.03 85 THR A CA 1
ATOM 695 C C . THR A 1 85 ? 17.612 -11.529 13.757 1.00 44.03 85 THR A C 1
ATOM 697 O O . THR A 1 85 ? 17.702 -10.308 13.632 1.00 44.03 85 THR A O 1
ATOM 700 N N . PHE A 1 86 ? 16.545 -12.135 14.280 1.00 46.47 86 PHE A N 1
ATOM 701 C CA . PHE A 1 86 ? 15.424 -11.469 14.956 1.00 46.47 86 PHE A CA 1
ATOM 702 C C . PHE A 1 86 ? 15.864 -10.863 16.306 1.00 46.47 86 PHE A C 1
ATOM 704 O O . PHE A 1 86 ? 15.179 -11.005 17.315 1.00 46.47 86 PHE A O 1
ATOM 711 N N . ASP A 1 87 ? 17.035 -10.231 16.342 1.00 49.53 87 ASP A N 1
ATOM 712 C CA . ASP A 1 87 ? 17.553 -9.575 17.531 1.00 49.53 87 ASP A CA 1
ATOM 713 C C . ASP A 1 87 ? 16.835 -8.238 17.663 1.00 49.53 87 ASP A C 1
ATOM 715 O O . ASP A 1 87 ? 17.006 -7.355 16.819 1.00 49.53 87 ASP A O 1
ATOM 719 N N . GLU A 1 88 ? 16.001 -8.162 18.701 1.00 58.75 88 GLU A N 1
ATOM 720 C CA . GLU A 1 88 ? 15.419 -6.971 19.321 1.00 58.75 88 GLU A CA 1
ATOM 721 C C . GLU A 1 88 ? 15.443 -5.729 18.426 1.00 58.75 88 GLU A C 1
ATOM 723 O O . GLU A 1 88 ? 16.436 -5.000 18.326 1.00 58.75 88 GLU A O 1
ATOM 728 N N . ILE A 1 89 ? 14.308 -5.486 17.771 1.00 57.38 89 ILE A N 1
ATOM 729 C CA . ILE A 1 89 ? 14.049 -4.244 17.055 1.00 57.38 89 ILE A CA 1
ATOM 730 C C . ILE A 1 89 ? 14.274 -3.097 18.048 1.00 57.38 89 ILE A C 1
ATOM 732 O O . ILE A 1 89 ? 13.454 -2.857 18.929 1.00 57.38 89 ILE A O 1
ATOM 736 N N . ASN A 1 90 ? 15.406 -2.404 17.940 1.00 62.25 90 ASN A N 1
ATOM 737 C CA . ASN A 1 90 ? 15.685 -1.241 18.768 1.00 62.25 90 ASN A CA 1
ATOM 738 C C . ASN A 1 90 ? 14.811 -0.089 18.251 1.00 62.25 90 ASN A C 1
ATOM 740 O O . ASN A 1 90 ? 15.116 0.495 17.208 1.00 62.25 90 ASN A O 1
ATOM 744 N N . LEU A 1 91 ? 13.715 0.201 18.966 1.00 61.50 91 LEU A N 1
ATOM 745 C CA . LEU A 1 91 ? 12.742 1.241 18.609 1.00 61.50 91 LEU A CA 1
ATOM 746 C C . LEU A 1 91 ? 13.392 2.622 18.426 1.00 61.50 91 LEU A C 1
ATOM 748 O O . LEU A 1 91 ? 12.870 3.427 17.658 1.00 61.50 91 LEU A O 1
ATOM 752 N N . GLU A 1 92 ? 14.523 2.887 19.083 1.00 65.31 92 GLU A N 1
ATOM 753 C CA . GLU A 1 92 ? 15.236 4.168 19.001 1.00 65.31 92 GLU A CA 1
ATOM 754 C C . GLU A 1 92 ? 15.991 4.339 17.675 1.00 65.31 92 GLU A C 1
ATOM 756 O O . GLU A 1 92 ? 16.221 5.461 17.229 1.00 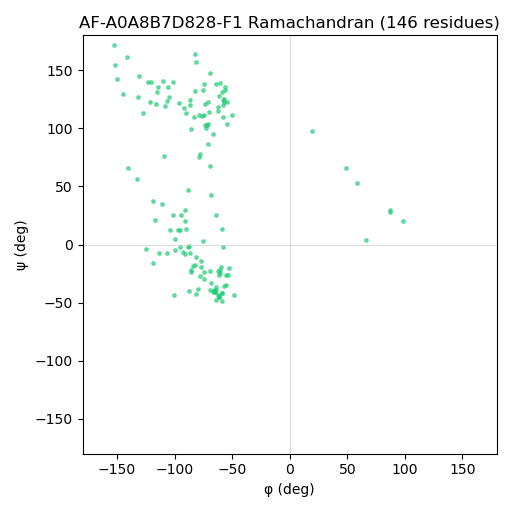65.31 92 GLU A O 1
ATOM 761 N N . ASN A 1 93 ? 16.339 3.233 17.011 1.00 62.78 93 ASN A N 1
ATOM 762 C CA . ASN A 1 93 ? 17.052 3.244 15.731 1.00 62.78 93 ASN A CA 1
ATOM 763 C C . ASN A 1 93 ? 16.113 3.211 14.519 1.00 62.78 93 ASN A C 1
ATOM 765 O O . ASN A 1 93 ? 16.578 3.327 13.382 1.00 62.78 93 ASN A O 1
ATOM 769 N N . ILE A 1 94 ? 14.804 3.041 14.734 1.00 64.25 94 ILE A N 1
ATOM 770 C CA . ILE A 1 94 ? 13.824 3.181 13.661 1.00 64.25 94 ILE A CA 1
ATOM 771 C C . ILE A 1 94 ? 13.635 4.672 13.407 1.00 64.25 94 ILE A C 1
ATOM 773 O O . ILE A 1 94 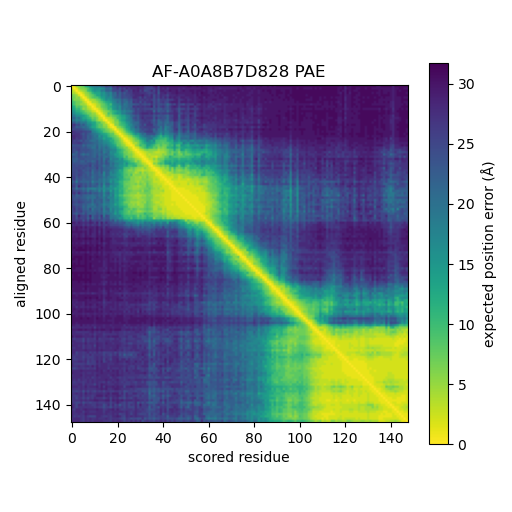? 13.059 5.399 14.216 1.00 64.25 94 ILE A O 1
ATOM 777 N N . LEU A 1 95 ? 14.105 5.125 12.247 1.00 68.31 95 LEU A N 1
ATOM 778 C CA . LEU A 1 95 ? 13.780 6.448 11.740 1.00 68.31 95 LEU A CA 1
ATOM 779 C C . LEU A 1 95 ? 12.306 6.455 11.316 1.00 68.31 95 LEU A C 1
ATOM 781 O O . LEU A 1 95 ? 11.980 6.186 10.160 1.00 68.31 95 LEU A O 1
ATOM 785 N N . TRP A 1 96 ? 11.411 6.725 12.263 1.00 67.19 96 TRP A N 1
ATOM 786 C CA . TRP A 1 96 ? 10.004 6.938 11.951 1.00 67.19 96 TRP A CA 1
ATOM 787 C C . TRP A 1 96 ? 9.862 8.189 11.078 1.00 67.19 96 TRP A C 1
ATOM 789 O O . TRP A 1 96 ? 10.530 9.197 11.342 1.00 67.19 96 TRP A O 1
ATOM 799 N N . PRO A 1 97 ? 9.005 8.165 10.044 1.00 63.62 97 PRO A N 1
ATOM 800 C CA . PRO A 1 97 ? 8.705 9.373 9.294 1.00 63.62 97 PRO A CA 1
ATOM 801 C C . PRO A 1 97 ? 8.144 10.426 10.258 1.00 63.62 97 PRO A C 1
ATOM 803 O O . PRO A 1 97 ? 7.183 10.169 10.983 1.00 63.62 97 PRO A O 1
ATOM 806 N N . SER A 1 98 ? 8.768 11.606 10.296 1.00 60.81 98 SER A N 1
ATOM 807 C CA . SER A 1 98 ? 8.316 12.709 11.146 1.00 60.81 98 SER A CA 1
ATOM 808 C C . SER A 1 98 ? 6.876 13.071 10.800 1.00 60.81 98 SER A C 1
ATOM 810 O O . SER A 1 98 ? 6.602 13.470 9.668 1.00 60.81 98 SER A O 1
ATOM 812 N N . VAL A 1 99 ? 5.971 12.968 11.776 1.00 65.00 99 VAL A N 1
ATOM 813 C CA . VAL A 1 99 ? 4.589 13.435 11.628 1.00 65.00 99 VAL A CA 1
ATOM 814 C C . VAL A 1 99 ? 4.630 14.949 11.387 1.00 65.00 99 VAL A C 1
ATOM 816 O O . VAL A 1 99 ? 5.151 15.679 12.241 1.00 65.00 99 VAL A O 1
ATOM 819 N N . PRO A 1 100 ? 4.143 15.449 10.236 1.00 64.25 100 PRO A N 1
ATOM 820 C CA . PRO A 1 100 ? 4.101 16.881 9.974 1.00 64.25 100 PRO A CA 1
ATOM 821 C C . PRO A 1 100 ? 3.311 17.592 11.080 1.00 64.25 100 PRO A C 1
ATOM 823 O O . PRO A 1 100 ? 2.234 17.147 11.459 1.00 64.25 100 PRO A O 1
ATOM 826 N N . LYS A 1 101 ? 3.839 18.690 11.630 1.00 64.12 101 LYS A N 1
ATOM 827 C CA . LYS A 1 101 ? 3.164 19.436 12.711 1.00 64.12 101 LYS A CA 1
ATOM 828 C C . LYS A 1 101 ? 2.014 20.308 12.198 1.00 64.12 101 LYS A C 1
ATOM 830 O O . LYS A 1 101 ? 1.119 20.641 12.965 1.00 64.12 101 LYS A O 1
ATOM 835 N N . ASP A 1 102 ? 2.014 20.611 10.902 1.00 61.91 102 ASP A N 1
ATOM 836 C CA . ASP A 1 102 ? 1.050 21.500 10.246 1.00 61.91 102 ASP A CA 1
ATOM 837 C C . ASP A 1 102 ? -0.181 20.756 9.692 1.00 61.91 102 ASP A C 1
ATOM 839 O O . ASP A 1 102 ? -0.774 21.173 8.694 1.00 61.91 102 ASP A O 1
ATOM 843 N N . ILE A 1 103 ? -0.582 19.635 10.305 1.00 59.81 103 ILE A N 1
ATOM 844 C CA . ILE A 1 103 ? -1.781 18.895 9.886 1.00 59.81 103 ILE A CA 1
ATOM 845 C C . ILE A 1 103 ? -3.015 19.627 10.427 1.00 59.81 103 ILE A C 1
ATOM 847 O O . ILE A 1 103 ? -3.629 19.229 11.410 1.00 59.81 103 ILE A O 1
ATOM 851 N N . ASN A 1 104 ? -3.391 20.716 9.760 1.00 59.84 104 ASN A N 1
ATOM 852 C CA . ASN A 1 104 ? -4.700 21.346 9.937 1.00 59.84 104 ASN A CA 1
ATOM 853 C C . ASN A 1 104 ? -5.835 20.559 9.250 1.00 59.84 104 ASN A C 1
ATOM 855 O O . ASN A 1 104 ? -6.976 21.002 9.294 1.00 59.84 104 ASN A O 1
ATOM 859 N N . ASN A 1 105 ? -5.560 19.396 8.643 1.00 56.72 105 ASN A N 1
ATOM 860 C CA . ASN A 1 105 ? -6.547 18.615 7.898 1.00 56.72 105 ASN A CA 1
ATOM 861 C C . ASN A 1 105 ? -6.601 17.153 8.367 1.00 56.72 105 ASN A C 1
ATOM 863 O O . ASN A 1 105 ? -5.667 16.390 8.147 1.00 56.72 105 ASN A O 1
ATOM 867 N N . GLU A 1 106 ? -7.735 16.792 8.972 1.00 67.56 106 GLU A N 1
ATOM 868 C CA . GLU A 1 106 ? -8.330 15.446 8.979 1.00 67.56 106 GLU A CA 1
ATOM 869 C C . GLU A 1 106 ? -7.384 14.289 9.327 1.00 67.56 106 GLU A C 1
ATOM 871 O O . GLU A 1 106 ? -7.137 13.379 8.533 1.00 67.56 106 GLU A O 1
ATOM 876 N N . ILE A 1 107 ? -6.898 14.279 10.570 1.00 71.50 107 ILE A N 1
ATOM 877 C CA . ILE A 1 107 ? -6.374 13.043 11.154 1.00 71.50 107 ILE A CA 1
ATOM 878 C C . ILE A 1 107 ? -7.533 12.042 11.215 1.00 71.50 107 ILE A C 1
ATOM 880 O O . ILE A 1 107 ? -8.506 12.252 11.942 1.00 71.50 107 ILE A O 1
ATOM 884 N N . ARG A 1 108 ? -7.422 10.952 10.455 1.00 74.81 108 ARG A N 1
ATOM 885 C CA . ARG A 1 108 ? -8.327 9.806 10.551 1.00 74.81 108 ARG A CA 1
ATOM 886 C C . ARG A 1 108 ? -8.067 9.071 11.858 1.00 74.81 108 ARG A C 1
ATOM 888 O O . ARG A 1 108 ? -7.052 8.400 12.004 1.00 74.81 108 ARG A O 1
ATOM 895 N N . GLN A 1 109 ? -8.963 9.264 12.821 1.00 81.81 109 GLN A N 1
ATOM 896 C CA . GLN A 1 109 ? -8.906 8.605 14.131 1.00 81.81 109 GLN A CA 1
ATOM 897 C C . GLN A 1 109 ? -9.385 7.148 14.069 1.00 81.81 109 GLN A C 1
ATOM 899 O O . GLN A 1 109 ? -9.155 6.384 14.999 1.00 81.81 109 GLN A O 1
ATOM 904 N N . ASP A 1 110 ? -10.044 6.787 12.971 1.00 85.38 110 ASP A N 1
ATOM 905 C CA . ASP A 1 110 ? -10.585 5.472 12.649 1.00 85.38 110 ASP A CA 1
ATOM 906 C C . ASP A 1 110 ? -9.573 4.560 11.940 1.00 85.38 110 ASP A C 1
ATOM 908 O O . ASP A 1 110 ? -9.899 3.415 11.665 1.00 85.38 110 ASP A O 1
ATOM 912 N N . ALA A 1 111 ? -8.352 5.031 11.652 1.00 87.25 111 ALA A N 1
ATOM 913 C CA . ALA A 1 111 ? -7.366 4.267 10.893 1.00 87.25 111 ALA A CA 1
ATOM 914 C C . ALA A 1 111 ? -6.041 4.064 11.641 1.00 87.25 111 ALA A C 1
ATOM 916 O O . ALA A 1 111 ? -5.490 4.985 12.245 1.00 87.25 111 ALA A O 1
ATOM 917 N N . ILE A 1 112 ? -5.479 2.859 11.524 1.00 90.25 112 ILE A N 1
ATOM 918 C CA . ILE A 1 112 ? -4.179 2.475 12.084 1.00 90.25 112 ILE A CA 1
ATOM 919 C C . ILE A 1 112 ? -3.214 2.151 10.941 1.00 90.25 112 ILE A C 1
ATOM 921 O O . ILE A 1 112 ? -3.538 1.379 10.039 1.00 90.25 112 ILE A O 1
ATOM 925 N N . LEU A 1 113 ? -2.008 2.723 10.991 1.00 90.62 113 LEU A N 1
ATOM 926 C CA . LEU A 1 113 ? -0.907 2.375 10.092 1.00 90.62 113 LEU A CA 1
ATOM 927 C C . LEU A 1 113 ? -0.120 1.191 10.663 1.00 90.62 113 LEU A C 1
ATOM 929 O O . LEU A 1 113 ? 0.405 1.261 11.773 1.00 90.62 113 LEU A O 1
ATOM 933 N N . LEU A 1 114 ? 0.001 0.129 9.875 1.00 91.50 114 LEU A N 1
ATOM 934 C CA . LEU A 1 114 ? 0.774 -1.065 10.184 1.00 91.50 114 LEU A CA 1
ATOM 935 C C . LEU A 1 114 ? 2.062 -1.076 9.360 1.00 91.50 114 LEU A C 1
ATOM 937 O O . LEU A 1 114 ? 2.046 -0.826 8.153 1.00 91.50 114 LEU A O 1
ATOM 941 N N . TYR A 1 115 ? 3.176 -1.402 10.012 1.00 90.50 115 TYR A N 1
ATOM 942 C CA . TYR A 1 115 ? 4.493 -1.506 9.389 1.00 90.50 115 TYR A CA 1
ATOM 943 C C . TYR A 1 115 ? 5.162 -2.825 9.787 1.00 90.50 115 TYR A C 1
ATOM 945 O O . TYR A 1 115 ? 4.993 -3.281 10.916 1.00 90.50 115 TYR A O 1
ATOM 953 N N . GLY A 1 116 ? 5.925 -3.434 8.876 1.00 88.25 116 GLY A N 1
ATOM 954 C CA . GLY A 1 116 ? 6.570 -4.735 9.107 1.00 88.25 116 GLY A CA 1
ATOM 955 C C . GLY A 1 116 ? 5.686 -5.938 8.764 1.00 88.25 116 GLY A C 1
ATOM 956 O O . GLY A 1 116 ? 5.837 -7.008 9.342 1.00 88.25 116 GLY A O 1
ATOM 957 N N . VAL A 1 117 ? 4.754 -5.766 7.825 1.00 90.69 117 VAL A N 1
ATOM 958 C CA . VAL A 1 117 ? 3.810 -6.805 7.363 1.00 90.69 117 VAL A CA 1
ATOM 959 C C . VAL A 1 117 ? 4.306 -7.551 6.111 1.00 90.69 117 VAL A C 1
ATOM 961 O O . VAL A 1 117 ? 3.523 -8.126 5.365 1.00 90.69 117 VAL A O 1
ATOM 964 N N . ASN A 1 118 ? 5.622 -7.589 5.898 1.00 90.75 118 ASN A N 1
ATOM 965 C CA . ASN A 1 118 ? 6.295 -8.128 4.706 1.00 90.75 118 ASN A CA 1
ATOM 966 C C . ASN A 1 118 ? 6.039 -9.613 4.416 1.00 90.75 118 ASN A C 1
ATOM 968 O O . ASN A 1 118 ? 6.169 -10.057 3.279 1.00 90.75 118 ASN A O 1
ATOM 972 N N . ASN A 1 119 ? 5.701 -10.391 5.440 1.00 92.00 119 ASN A N 1
ATOM 973 C CA . ASN A 1 119 ? 5.417 -11.820 5.322 1.00 92.00 119 ASN A CA 1
ATOM 974 C C . ASN A 1 119 ? 3.969 -12.152 5.710 1.00 92.00 119 ASN A C 1
ATOM 976 O O . ASN A 1 119 ? 3.684 -13.292 6.070 1.00 92.00 119 ASN A O 1
ATOM 980 N N . MET A 1 120 ? 3.063 -11.168 5.671 1.00 92.00 120 MET A N 1
ATOM 981 C CA . MET A 1 120 ? 1.656 -11.349 6.025 1.00 92.00 120 MET A CA 1
ATOM 982 C C . MET A 1 120 ? 0.760 -11.146 4.810 1.00 92.00 120 MET A C 1
ATOM 984 O O . MET A 1 120 ? 0.909 -10.184 4.061 1.00 92.00 120 MET A O 1
ATOM 988 N N . SER A 1 121 ? -0.211 -12.038 4.630 1.00 93.44 121 SER A N 1
ATOM 989 C CA . SER A 1 121 ? -1.304 -11.808 3.690 1.00 93.44 121 SER A CA 1
ATOM 990 C C . SER A 1 121 ? -2.386 -10.935 4.327 1.00 93.44 121 SER A C 1
ATOM 992 O O . SER A 1 121 ? -2.486 -10.835 5.551 1.00 93.44 121 SER A O 1
ATOM 994 N N . THR A 1 122 ? -3.277 -10.373 3.507 1.00 94.12 122 THR A N 1
ATOM 995 C CA . THR A 1 122 ? -4.475 -9.661 3.982 1.00 94.12 122 THR A CA 1
ATOM 996 C C . THR A 1 122 ? -5.232 -10.476 5.038 1.00 94.12 122 THR A C 1
ATOM 998 O O . THR A 1 122 ? -5.606 -9.949 6.081 1.00 94.12 122 THR A O 1
ATOM 1001 N N . LYS A 1 123 ? -5.397 -11.789 4.821 1.00 95.25 123 LYS A N 1
ATOM 1002 C CA . LYS A 1 123 ? -6.106 -12.676 5.754 1.00 95.25 123 LYS A CA 1
ATOM 1003 C C . LYS A 1 123 ? -5.402 -12.783 7.107 1.00 95.25 123 LYS A C 1
ATOM 1005 O O . LYS A 1 123 ? -6.081 -12.813 8.129 1.00 95.25 123 LYS A O 1
ATOM 1010 N N . ASP A 1 124 ? -4.073 -12.830 7.114 1.00 95.25 124 ASP A N 1
ATOM 1011 C CA . ASP A 1 124 ? -3.292 -12.935 8.349 1.00 95.25 124 ASP A CA 1
ATOM 1012 C C . ASP A 1 124 ? -3.435 -11.666 9.189 1.00 95.25 124 ASP A C 1
ATOM 1014 O O . ASP A 1 124 ? -3.655 -11.754 10.396 1.00 95.25 124 ASP A O 1
ATOM 1018 N N . VAL A 1 125 ? -3.415 -10.498 8.539 1.00 94.06 125 VAL A N 1
ATOM 1019 C CA . VAL A 1 125 ? -3.628 -9.205 9.202 1.00 94.06 125 VAL A CA 1
ATOM 1020 C C . VAL A 1 125 ? -5.046 -9.110 9.777 1.00 94.06 125 VAL A C 1
ATOM 1022 O O . VAL A 1 125 ? -5.206 -8.801 10.957 1.00 94.06 125 VAL A O 1
ATOM 1025 N N . PHE A 1 126 ? -6.081 -9.454 9.000 1.00 94.56 126 PHE A N 1
ATOM 1026 C CA . PHE A 1 126 ? -7.466 -9.487 9.495 1.00 94.56 126 PHE A CA 1
ATOM 1027 C C . PHE A 1 126 ? -7.648 -10.448 10.671 1.00 94.56 126 PHE A C 1
ATOM 1029 O O . PHE A 1 126 ? -8.341 -10.129 11.634 1.00 94.56 126 PHE A O 1
ATOM 1036 N N . ASN A 1 127 ? -7.025 -11.625 10.605 1.00 95.44 127 ASN A N 1
ATOM 1037 C CA . ASN A 1 127 ? -7.120 -12.618 11.666 1.00 95.44 127 ASN A CA 1
ATOM 1038 C C . ASN A 1 127 ? -6.397 -12.159 12.940 1.00 95.44 127 ASN A C 1
ATOM 1040 O O . ASN A 1 127 ? -6.908 -12.356 14.039 1.00 95.44 127 ASN A O 1
ATOM 1044 N N . TYR A 1 128 ? -5.239 -11.506 12.803 1.00 94.19 128 TYR A N 1
ATOM 1045 C CA . TYR A 1 128 ? -4.504 -10.941 13.934 1.00 94.19 128 TYR A CA 1
ATOM 1046 C C . TYR A 1 128 ? -5.324 -9.868 14.660 1.00 94.19 128 TYR A C 1
ATOM 1048 O O . TYR A 1 128 ? -5.433 -9.884 15.885 1.00 94.19 128 TYR A O 1
ATOM 1056 N N . PHE A 1 129 ? -5.964 -8.974 13.903 1.00 93.06 129 PHE A N 1
ATOM 1057 C CA . PHE A 1 129 ? -6.796 -7.901 14.448 1.00 93.06 129 PHE A CA 1
ATOM 1058 C C . PHE A 1 129 ? -8.271 -8.289 14.628 1.00 93.06 129 PHE A C 1
ATOM 1060 O O . PHE A 1 129 ? -9.093 -7.416 14.890 1.00 93.06 129 PHE A O 1
ATOM 1067 N N . HIS A 1 130 ? -8.629 -9.576 14.561 1.00 93.62 130 HIS A N 1
ATOM 1068 C CA . HIS A 1 130 ? -10.029 -10.023 14.567 1.00 93.62 130 HIS A CA 1
ATOM 1069 C C . HIS A 1 130 ? -10.836 -9.509 15.773 1.00 93.62 130 HIS A C 1
ATOM 1071 O O . HIS A 1 130 ? -12.005 -9.163 15.627 1.00 93.62 130 HIS A O 1
ATOM 1077 N N . LEU A 1 131 ? -10.200 -9.391 16.945 1.00 94.88 131 LEU A N 1
ATOM 1078 C CA . LEU A 1 131 ? -10.827 -8.883 18.174 1.00 94.88 131 LEU A CA 1
ATOM 1079 C C . LEU A 1 131 ? -11.321 -7.434 18.065 1.00 94.88 131 LEU A C 1
ATOM 1081 O O . LEU A 1 131 ? -12.243 -7.055 18.782 1.00 94.88 131 LEU A O 1
ATOM 1085 N N . TYR A 1 132 ? -10.711 -6.635 17.190 1.00 91.69 132 TYR A N 1
ATOM 1086 C CA . TYR A 1 132 ? -11.076 -5.237 16.970 1.00 91.69 132 TYR A CA 1
ATOM 1087 C C . TYR A 1 132 ? -12.126 -5.069 15.869 1.00 91.69 132 TYR A C 1
ATOM 1089 O O . TYR A 1 132 ? -12.637 -3.970 15.698 1.00 91.69 132 TYR A O 1
ATOM 1097 N N . GLY A 1 133 ? -12.459 -6.147 15.149 1.00 90.62 133 GLY A N 1
ATOM 1098 C CA . GLY A 1 133 ? -13.435 -6.130 14.063 1.00 90.62 133 GLY A CA 1
ATOM 1099 C C . GLY A 1 133 ? -13.089 -5.147 12.943 1.00 90.62 133 GLY A C 1
ATOM 1100 O O . GLY A 1 133 ? -13.938 -4.322 12.625 1.00 90.62 133 GLY A O 1
ATOM 1101 N N . PRO A 1 134 ? -11.876 -5.204 12.359 1.00 92.00 134 PRO A N 1
ATOM 1102 C CA . PRO A 1 134 ? -11.517 -4.303 11.273 1.00 92.00 134 PRO A CA 1
ATOM 1103 C C . PRO A 1 134 ? -12.453 -4.496 10.080 1.00 92.00 134 PRO A C 1
ATOM 1105 O O . PRO A 1 134 ? -12.789 -5.631 9.724 1.00 92.00 134 PRO A O 1
ATOM 1108 N N . GLU A 1 135 ? -12.849 -3.396 9.452 1.00 91.38 135 GLU A N 1
ATOM 1109 C CA . GLU A 1 135 ? -13.762 -3.414 8.314 1.00 91.38 135 GLU A CA 1
ATOM 1110 C C . GLU A 1 135 ? -13.003 -3.580 7.001 1.00 91.38 135 GLU A C 1
ATOM 1112 O O . GLU A 1 135 ? -13.447 -4.305 6.105 1.00 91.38 135 GLU A O 1
ATOM 1117 N N . ASN A 1 136 ? -11.853 -2.917 6.865 1.00 93.00 136 ASN A N 1
ATOM 1118 C CA . ASN A 1 136 ? -11.132 -2.859 5.607 1.00 93.00 136 ASN A CA 1
ATOM 1119 C C . ASN A 1 136 ? -9.613 -2.689 5.794 1.00 93.00 136 ASN A C 1
ATOM 1121 O O . ASN A 1 136 ? -9.120 -2.169 6.794 1.00 93.00 136 ASN A O 1
ATOM 1125 N N . LEU A 1 137 ? -8.870 -3.146 4.787 1.00 94.69 137 LEU A N 1
ATOM 1126 C CA . LEU A 1 137 ? -7.414 -3.102 4.722 1.00 94.69 137 LEU A CA 1
ATOM 1127 C C . LEU A 1 137 ? -7.006 -2.547 3.364 1.00 94.69 137 LEU A C 1
ATOM 1129 O O . LEU A 1 137 ? -7.381 -3.091 2.325 1.00 94.69 137 LEU A O 1
ATOM 1133 N N . GLU A 1 138 ? -6.168 -1.517 3.363 1.00 93.88 138 GLU A N 1
ATOM 1134 C CA . GLU A 1 138 ? -5.566 -0.994 2.140 1.00 93.88 138 GLU A CA 1
ATOM 1135 C C . GLU A 1 138 ? -4.040 -1.047 2.235 1.00 93.88 138 GLU A C 1
ATOM 1137 O O . GLU A 1 138 ? -3.423 -0.484 3.142 1.00 93.88 138 GLU A O 1
ATOM 1142 N N . TRP A 1 139 ? -3.426 -1.739 1.279 1.00 95.19 139 TRP A N 1
ATOM 1143 C CA . TRP A 1 139 ? -1.975 -1.833 1.155 1.00 95.19 139 TRP A CA 1
ATOM 1144 C C . TRP A 1 139 ? -1.398 -0.533 0.593 1.00 95.19 139 TRP A C 1
ATOM 1146 O O . TRP A 1 139 ? -1.906 -0.001 -0.393 1.00 95.19 139 TRP A O 1
ATOM 1156 N N . ILE A 1 140 ? -0.336 -0.035 1.229 1.00 92.06 140 ILE A N 1
ATOM 1157 C CA . ILE A 1 140 ? 0.401 1.157 0.784 1.00 92.06 140 ILE A CA 1
ATOM 1158 C C . ILE A 1 140 ? 1.674 0.724 0.052 1.00 92.06 140 ILE A C 1
ATOM 1160 O O . ILE A 1 140 ? 2.003 1.278 -0.993 1.00 92.06 140 ILE A O 1
ATOM 1164 N N . ASP A 1 141 ? 2.369 -0.269 0.609 1.00 90.00 141 ASP A N 1
ATOM 1165 C CA . ASP A 1 141 ? 3.609 -0.845 0.085 1.00 90.00 141 ASP A CA 1
ATOM 1166 C C . ASP A 1 141 ? 3.727 -2.309 0.545 1.00 90.00 141 ASP A C 1
ATOM 1168 O O . ASP A 1 141 ? 2.990 -2.736 1.435 1.00 90.00 141 ASP A O 1
ATOM 1172 N N . ASP A 1 142 ? 4.698 -3.059 0.030 1.00 89.94 142 ASP A N 1
ATOM 1173 C CA . ASP A 1 142 ? 4.923 -4.470 0.393 1.00 89.94 142 ASP A CA 1
ATOM 1174 C C . ASP A 1 142 ? 5.220 -4.663 1.896 1.00 89.94 142 ASP A C 1
ATOM 1176 O O . ASP A 1 142 ? 5.077 -5.752 2.451 1.00 89.94 142 ASP A O 1
ATOM 1180 N N . PHE A 1 143 ? 5.622 -3.590 2.582 1.00 89.12 143 PHE A N 1
ATOM 1181 C CA . PHE A 1 143 ? 5.989 -3.585 3.999 1.00 89.12 143 PHE A CA 1
ATOM 1182 C C . PHE A 1 143 ? 4.948 -2.912 4.902 1.00 89.12 143 PHE A C 1
ATOM 1184 O O . PHE A 1 143 ? 5.114 -2.938 6.127 1.00 89.12 143 PHE A O 1
ATOM 1191 N N . SER A 1 144 ? 3.908 -2.284 4.334 1.00 92.25 144 SER A N 1
ATOM 1192 C CA . SER A 1 144 ? 2.973 -1.456 5.103 1.00 92.25 144 SER A CA 1
ATOM 1193 C C . SER A 1 144 ? 1.550 -1.426 4.549 1.00 92.25 144 SER A C 1
ATOM 1195 O O . SER A 1 144 ? 1.313 -1.353 3.342 1.00 92.25 144 SER A O 1
ATOM 1197 N N . CYS A 1 145 ? 0.582 -1.414 5.459 1.00 93.56 145 CYS A N 1
ATOM 1198 C CA . CYS A 1 145 ? -0.831 -1.253 5.136 1.00 93.56 145 CYS A CA 1
ATOM 1199 C C . CYS A 1 145 ? -1.525 -0.385 6.182 1.00 93.56 145 CYS A C 1
ATOM 1201 O O . CYS A 1 145 ? -1.028 -0.193 7.291 1.00 93.56 145 CYS A O 1
ATOM 1203 N N . LYS A 1 146 ? -2.683 0.156 5.818 1.00 93.38 146 LYS A N 1
ATOM 1204 C CA . LYS A 1 146 ? -3.586 0.849 6.735 1.00 93.38 146 LYS A CA 1
ATOM 1205 C C . LYS A 1 146 ? -4.840 0.009 6.950 1.00 93.38 146 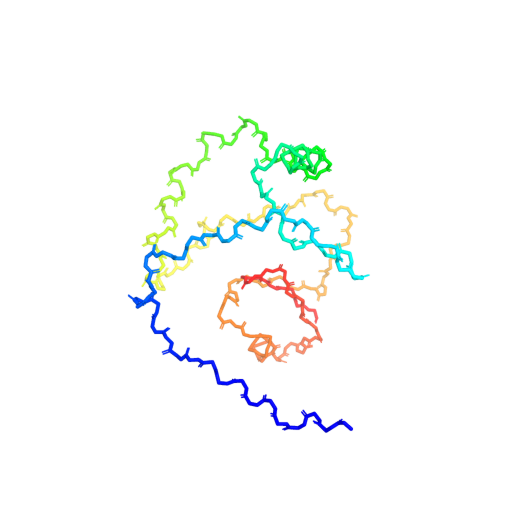LYS A C 1
ATOM 1207 O O . LYS A 1 146 ? -5.345 -0.607 6.013 1.00 93.38 146 LYS A O 1
ATOM 1212 N N . MET A 1 147 ? -5.311 0.004 8.187 1.00 92.75 147 MET A N 1
ATOM 1213 C CA . MET A 1 147 ? -6.496 -0.718 8.642 1.00 92.75 147 MET A CA 1
ATOM 1214 C C . MET A 1 147 ? -7.507 0.267 9.206 1.00 92.75 147 MET A C 1
ATOM 1216 O O . MET A 1 147 ? -7.094 1.202 9.892 1.00 92.75 147 MET A O 1
ATOM 1220 N N . PHE A 1 148 ? -8.787 0.051 8.923 1.00 90.00 148 PHE A N 1
ATOM 1221 C CA . PHE A 1 148 ? -9.921 0.809 9.457 1.00 90.00 148 PHE A CA 1
ATOM 1222 C C . PHE A 1 148 ? -11.116 -0.121 9.663 1.00 90.00 148 PHE A C 1
ATOM 1224 O O . PHE A 1 148 ? -11.201 -1.142 8.941 1.00 90.00 148 PHE A O 1
#

Radius of gyration: 25.17 Å; Cα contacts (8 Å, |Δi|>4): 73; chains: 1; bounding box: 42×50×59 Å

Foldseek 3Di:
DDPPDDPDDDPPDDPVPDPPPPPPPQDPDWDQDPVRDTDNDDCPDPVNVVVVVVCCVVPVDPPCPVPCPPPPPVVVVVVPPPPPDPPDPPPVPPPDDDDDPPCPDDDPPVKDKDFQCLPPDPVRVCVVCVVVPWDDWADPDSGIIMTD

Sequence (148 aa):
MDFENLQIEVPNISCDELPQNYGVKVYEKKYHNKASFVIGFDPNSEEAENQRKKREQRFGTKYLDSNLQSINLQNKKLTLNKLGTFDEINLENILWPSVPKDINNEIRQDAILLYGVNNMSTKDVFNYFHLYGPENLEWIDDFSCKMF

Mean predicted aligned error: 20.39 Å

Secondary structure (DSSP, 8-state):
--------------GGG--TT------SS-EE-TTS-EES--TTSHHHHHHHHHHHHHH------TTSSSSSTTHHHHSSS-SS------GGG--PPPPPTT--S---TT-EEEE--TT--HHHHHHHTGGG----EEEEETTEEEE-

pLDDT: mean 70.17, std 17.8, range [42.56, 95.44]

Solvent-accessible surface area (backbone atoms only — not comparable to full-atom values): 10141 Å² total; per-residue (Å²): 136,86,82,85,80,77,84,79,81,75,79,88,71,63,86,88,72,65,68,96,77,74,65,80,81,77,43,93,60,72,43,77,45,99,84,73,50,69,49,45,74,60,80,85,38,72,68,43,49,54,51,49,51,52,47,41,74,76,65,49,72,81,83,71,62,90,76,61,86,84,64,56,79,71,60,63,64,59,67,72,76,65,83,80,64,96,66,73,84,57,72,87,76,54,84,68,82,78,78,72,88,81,67,88,64,84,80,64,86,71,52,47,83,47,72,79,45,66,90,54,52,75,66,54,53,51,60,74,43,46,92,74,61,68,78,50,76,48,78,79,50,77,41,28,35,38,38,56

Nearest PDB structures (foldseek):
  7qen-assembly1_C  TM=1.422E-01  e=3.876E+00  Saccharomyces cerevisiae